Protein AF-A0A8T5XSW0-F1 (afdb_monomer_lite)

Sequence (92 aa):
MKKNVMFDTGANGDILLNNMKKMNIEPESIDVIVLSHYHKDHIKGLEKIIEFNNKIISTVKDKTNSDIFLVIEGFHLNRLNEDKIKAIVSNI

Radius of gyration: 13.65 Å; chains: 1; bounding box: 31×22×41 Å

Secondary structure (DSSP, 8-state):
----EEE--BS-HHHHHHHHHHTT--GGG--EEEB--S-HHHHTTHHHHHHH-HHHHHHHHHHHSS----B---TTGGGS-HHHHHHHHTT-

Structure (mmCIF, N/CA/C/O backbone):
data_AF-A0A8T5XSW0-F1
#
_entry.id   AF-A0A8T5XSW0-F1
#
loop_
_atom_site.group_PDB
_atom_site.id
_atom_site.type_symbol
_atom_site.label_atom_id
_atom_site.label_alt_id
_atom_site.label_comp_id
_atom_site.label_asym_id
_atom_site.label_entity_id
_atom_site.label_seq_id
_atom_site.pdbx_PDB_ins_code
_atom_site.Cartn_x
_atom_site.Cartn_y
_atom_site.Cartn_z
_atom_site.occupancy
_atom_site.B_iso_or_equiv
_atom_site.auth_seq_id
_atom_site.auth_comp_id
_atom_site.auth_asym_id
_atom_site.auth_atom_id
_atom_site.pdbx_PDB_model_num
ATOM 1 N N . MET A 1 1 ? -23.815 1.315 0.927 1.00 68.06 1 MET A N 1
ATOM 2 C CA . MET A 1 1 ? -22.867 0.947 2.008 1.00 68.06 1 MET A CA 1
ATOM 3 C C . MET A 1 1 ? -21.648 1.851 1.930 1.00 68.06 1 MET A C 1
ATOM 5 O O . MET A 1 1 ? -21.248 2.185 0.823 1.00 68.06 1 MET A O 1
ATOM 9 N N . LYS A 1 2 ? -21.073 2.238 3.075 1.00 85.19 2 LYS A N 1
ATOM 10 C CA . LYS A 1 2 ? -19.798 2.972 3.146 1.00 85.19 2 LYS A CA 1
ATOM 11 C C . LYS A 1 2 ? -18.631 2.024 2.823 1.00 85.19 2 LYS A C 1
ATOM 13 O O . LYS A 1 2 ? -18.721 0.840 3.145 1.00 85.19 2 LYS A O 1
ATOM 18 N N . LYS A 1 3 ? -17.585 2.537 2.173 1.00 82.44 3 LYS A N 1
ATOM 19 C CA . LYS A 1 3 ? -16.357 1.812 1.817 1.00 82.44 3 LYS A CA 1
ATOM 20 C C . LYS A 1 3 ? -15.137 2.641 2.201 1.00 82.44 3 LYS A C 1
ATOM 22 O O . LYS A 1 3 ? -15.160 3.853 1.992 1.00 82.44 3 LYS A O 1
ATOM 27 N N . ASN A 1 4 ? -14.109 2.001 2.751 1.00 86.12 4 ASN A N 1
ATOM 28 C CA . ASN A 1 4 ? -12.832 2.650 3.043 1.00 86.12 4 ASN A CA 1
ATOM 29 C C . ASN A 1 4 ? -11.896 2.482 1.844 1.00 86.12 4 ASN A C 1
ATOM 31 O O . ASN A 1 4 ? -11.644 1.360 1.402 1.00 86.12 4 ASN A O 1
ATOM 35 N N . VAL A 1 5 ? -11.402 3.600 1.317 1.00 84.75 5 VAL A N 1
ATOM 36 C CA . VAL A 1 5 ? -10.571 3.632 0.111 1.00 84.75 5 VAL A CA 1
ATOM 37 C C . VAL A 1 5 ? -9.184 4.144 0.476 1.00 84.75 5 VAL A C 1
ATOM 39 O O . VAL A 1 5 ? -9.065 5.212 1.072 1.00 84.75 5 VAL A O 1
ATOM 42 N N . MET A 1 6 ? -8.153 3.390 0.103 1.00 87.06 6 MET A N 1
ATOM 43 C CA . MET A 1 6 ? -6.758 3.819 0.142 1.00 87.06 6 MET A CA 1
ATOM 44 C C . MET A 1 6 ? -6.368 4.328 -1.246 1.00 87.06 6 MET A C 1
ATOM 46 O O . MET A 1 6 ? -6.566 3.621 -2.232 1.00 87.06 6 MET A O 1
ATOM 50 N N . PHE A 1 7 ? -5.836 5.544 -1.329 1.00 89.25 7 PHE A N 1
ATOM 51 C CA . PHE A 1 7 ? -5.371 6.136 -2.581 1.00 89.25 7 PHE A CA 1
ATOM 52 C C . PHE A 1 7 ? -3.847 6.239 -2.537 1.00 89.25 7 PHE A C 1
ATOM 54 O O . PHE A 1 7 ? -3.313 6.999 -1.731 1.00 89.25 7 PHE A O 1
ATOM 61 N N . ASP A 1 8 ? -3.178 5.460 -3.385 1.00 87.62 8 ASP A N 1
ATOM 62 C CA . ASP A 1 8 ? -1.753 5.136 -3.313 1.00 87.62 8 ASP A CA 1
ATOM 63 C C . ASP A 1 8 ? -1.315 4.510 -1.983 1.00 87.62 8 ASP A C 1
ATOM 65 O O . ASP A 1 8 ? -2.038 4.435 -0.994 1.00 87.62 8 ASP A O 1
ATOM 69 N N . THR A 1 9 ? -0.095 3.991 -1.980 1.00 89.62 9 THR A N 1
ATOM 70 C CA . THR A 1 9 ? 0.504 3.289 -0.837 1.00 89.62 9 THR A CA 1
ATOM 71 C C . THR A 1 9 ? 1.876 3.850 -0.461 1.00 89.62 9 THR A C 1
ATOM 73 O O . THR A 1 9 ? 2.503 3.402 0.496 1.00 89.62 9 THR A O 1
ATOM 76 N N . GLY A 1 10 ? 2.340 4.876 -1.176 1.00 91.69 10 GLY A N 1
ATOM 77 C CA . GLY A 1 10 ? 3.613 5.523 -0.898 1.00 91.69 10 GLY A CA 1
ATOM 78 C C . GLY A 1 10 ? 4.830 4.679 -1.300 1.00 91.69 10 GLY A C 1
ATOM 79 O O . GLY A 1 10 ? 4.728 3.591 -1.868 1.00 91.69 10 GLY A O 1
ATOM 80 N N . ALA A 1 11 ? 6.015 5.198 -0.970 1.00 92.56 11 ALA A N 1
ATOM 81 C CA . ALA A 1 11 ? 7.304 4.618 -1.351 1.00 92.56 11 ALA A CA 1
ATOM 82 C C . ALA A 1 11 ? 7.802 3.485 -0.432 1.00 92.56 11 ALA A C 1
ATOM 84 O O . ALA A 1 11 ? 8.803 2.837 -0.750 1.00 92.56 11 ALA A O 1
ATOM 85 N N . ASN A 1 12 ? 7.178 3.292 0.735 1.00 93.62 12 ASN A N 1
ATOM 86 C CA . ASN A 1 12 ? 7.656 2.383 1.777 1.00 93.62 12 ASN A CA 1
ATOM 87 C C . ASN A 1 12 ? 6.494 1.891 2.662 1.00 93.62 12 ASN A C 1
ATOM 89 O O . ASN A 1 12 ? 5.844 2.689 3.342 1.00 93.62 12 ASN A O 1
ATOM 93 N N . GLY A 1 13 ? 6.279 0.573 2.678 1.00 89.75 13 GLY A N 1
ATOM 94 C CA . GLY A 1 13 ? 5.204 -0.068 3.437 1.00 89.75 13 GLY A CA 1
ATOM 95 C C . GLY A 1 13 ? 5.342 0.033 4.956 1.00 89.75 13 GLY A C 1
ATOM 96 O O . GLY A 1 13 ? 4.340 0.231 5.634 1.00 89.75 13 GLY A O 1
ATOM 97 N N . ASP A 1 14 ? 6.555 -0.009 5.507 1.00 95.12 14 ASP A N 1
ATOM 98 C CA . ASP A 1 14 ? 6.758 0.092 6.958 1.00 95.12 14 ASP A CA 1
ATOM 99 C C . ASP A 1 14 ? 6.387 1.487 7.476 1.00 95.12 14 ASP A C 1
ATOM 101 O O . ASP A 1 14 ? 5.784 1.632 8.543 1.00 95.12 14 ASP A O 1
ATOM 105 N N . ILE A 1 15 ? 6.697 2.531 6.697 1.00 96.44 15 ILE A N 1
ATOM 106 C CA . ILE A 1 15 ? 6.289 3.907 7.012 1.00 96.44 15 ILE A CA 1
ATOM 107 C C . ILE A 1 15 ? 4.764 4.032 6.951 1.00 96.44 15 ILE A C 1
ATOM 109 O O . ILE A 1 15 ? 4.169 4.612 7.863 1.00 96.44 15 ILE A O 1
ATOM 113 N N . LEU A 1 16 ? 4.134 3.472 5.912 1.00 94.94 16 LEU A N 1
ATOM 114 C CA . LEU A 1 16 ? 2.678 3.451 5.773 1.00 94.94 16 LEU A CA 1
ATOM 115 C C . LEU A 1 16 ? 2.022 2.777 6.987 1.00 94.94 16 LEU A C 1
ATOM 117 O O . LEU A 1 16 ? 1.208 3.407 7.662 1.00 94.94 16 LEU A O 1
ATOM 121 N N . LEU A 1 17 ? 2.426 1.548 7.319 1.00 94.44 17 LEU A N 1
ATOM 122 C CA . LEU A 1 17 ? 1.875 0.786 8.443 1.00 94.44 17 LEU A CA 1
ATOM 123 C C . LEU A 1 17 ? 2.083 1.497 9.785 1.00 94.44 17 LEU A C 1
ATOM 125 O O . LEU A 1 17 ? 1.164 1.574 10.601 1.00 94.44 17 LEU A O 1
ATOM 129 N N . ASN A 1 18 ? 3.264 2.075 10.015 1.00 97.44 18 ASN A N 1
ATOM 130 C CA . ASN A 1 18 ? 3.535 2.842 11.229 1.00 97.44 18 ASN A CA 1
ATOM 131 C C . ASN A 1 18 ? 2.609 4.063 11.361 1.00 97.44 18 ASN A C 1
ATOM 133 O O . ASN A 1 18 ? 2.138 4.372 12.457 1.00 97.44 18 ASN A O 1
ATOM 137 N N . ASN A 1 19 ? 2.322 4.754 10.256 1.00 97.31 19 ASN A N 1
ATOM 138 C CA . ASN A 1 19 ? 1.404 5.892 10.256 1.00 97.31 19 ASN A CA 1
ATOM 139 C C . ASN A 1 19 ? -0.047 5.452 10.477 1.00 97.31 19 ASN A C 1
ATOM 141 O O . ASN A 1 19 ? -0.735 6.050 11.301 1.00 97.31 19 ASN A O 1
ATOM 145 N N . MET A 1 20 ? -0.488 4.374 9.826 1.00 95.75 20 MET A N 1
ATOM 146 C CA . MET A 1 20 ? -1.820 3.795 10.038 1.00 95.75 20 MET A CA 1
ATOM 147 C C . MET A 1 20 ? -2.034 3.402 11.501 1.00 95.75 20 MET A C 1
ATOM 149 O O . MET A 1 20 ? -3.029 3.802 12.106 1.00 95.75 20 MET A O 1
ATOM 153 N N . LYS A 1 21 ? -1.043 2.741 12.113 1.00 96.88 21 LYS A N 1
ATOM 154 C CA . LYS A 1 21 ? -1.054 2.400 13.540 1.00 96.88 21 LYS A CA 1
ATOM 155 C C . LYS A 1 21 ? -1.203 3.635 14.429 1.00 96.88 21 LYS A C 1
ATOM 157 O O . LYS A 1 21 ? -2.019 3.638 15.344 1.00 96.88 21 LYS A O 1
ATOM 162 N N . LYS A 1 22 ? -0.448 4.708 14.161 1.00 98.19 22 LYS A N 1
ATOM 163 C CA . LYS A 1 22 ? -0.561 5.978 14.908 1.00 98.19 22 LYS A CA 1
ATOM 164 C C . LYS A 1 22 ? -1.930 6.640 14.753 1.00 98.19 22 LYS A C 1
ATOM 166 O O . LYS A 1 22 ? -2.373 7.333 15.661 1.00 98.19 22 LYS A O 1
ATOM 171 N N . MET A 1 23 ? -2.583 6.431 13.614 1.00 97.69 23 MET A N 1
ATOM 172 C CA . MET A 1 23 ? -3.930 6.924 13.322 1.00 97.69 23 MET A CA 1
ATOM 173 C C . MET A 1 23 ? -5.033 5.972 13.802 1.00 97.69 23 MET A C 1
ATOM 175 O O . MET A 1 23 ? -6.208 6.282 13.624 1.00 97.69 23 MET A O 1
ATOM 179 N N . ASN A 1 24 ? -4.668 4.839 14.416 1.00 97.06 24 ASN A N 1
ATOM 180 C CA . ASN A 1 24 ? -5.588 3.791 14.846 1.00 97.06 24 ASN A CA 1
ATOM 181 C C . ASN A 1 24 ? -6.469 3.266 13.692 1.00 97.06 24 ASN A C 1
ATOM 183 O O . ASN A 1 24 ? -7.681 3.088 13.839 1.00 97.06 24 ASN A O 1
ATOM 187 N N . ILE A 1 25 ? -5.848 3.077 12.523 1.00 94.88 25 ILE A N 1
ATOM 188 C CA . ILE A 1 25 ? -6.456 2.501 11.322 1.00 94.88 25 ILE A CA 1
ATOM 189 C C . ILE A 1 25 ? -5.833 1.127 11.083 1.00 94.88 25 ILE A C 1
ATOM 191 O O . ILE A 1 25 ? -4.627 1.023 10.866 1.00 94.88 25 ILE A O 1
ATOM 195 N N . GLU A 1 26 ? -6.666 0.092 11.052 1.00 92.25 26 GLU A N 1
ATOM 196 C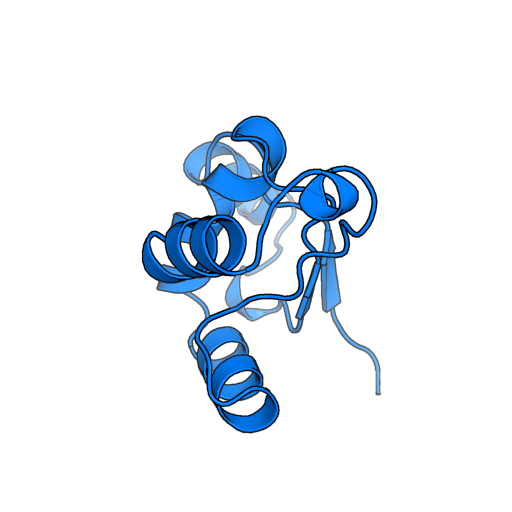 CA . GLU A 1 26 ? -6.231 -1.271 10.735 1.00 92.25 26 GLU A CA 1
ATOM 197 C C . GLU A 1 26 ? -6.125 -1.462 9.207 1.00 92.25 26 GLU A C 1
ATOM 199 O O . GLU A 1 26 ? -7.069 -1.097 8.492 1.00 92.25 26 GLU A O 1
ATOM 204 N N . PRO A 1 27 ? -5.030 -2.027 8.666 1.00 89.19 27 PRO A N 1
ATOM 205 C CA . PRO A 1 27 ? -4.884 -2.321 7.232 1.00 89.19 27 PRO A CA 1
ATOM 206 C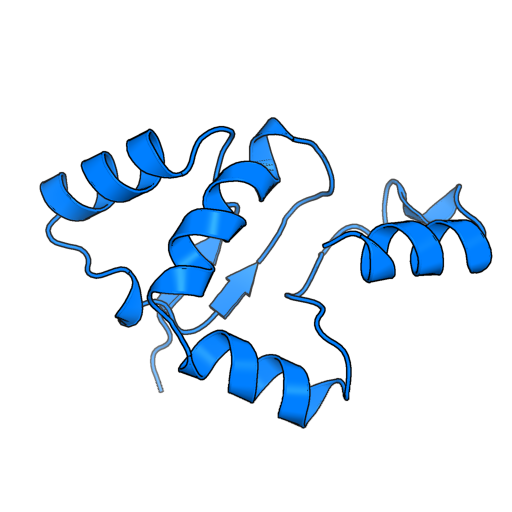 C . PRO A 1 27 ? -6.030 -3.149 6.626 1.00 89.19 27 PRO A C 1
ATOM 208 O O . PRO A 1 27 ? -6.452 -2.923 5.490 1.00 89.19 27 PRO A O 1
ATOM 211 N N . GLU A 1 28 ? -6.598 -4.065 7.403 1.00 88.50 28 GLU A N 1
ATOM 212 C CA . GLU A 1 28 ? -7.721 -4.935 7.043 1.00 88.50 28 GLU A CA 1
ATOM 213 C C . GLU A 1 28 ? -9.033 -4.163 6.858 1.00 88.50 28 GLU A C 1
ATOM 215 O O . GLU A 1 28 ? -9.965 -4.644 6.210 1.00 88.50 28 GLU A O 1
ATOM 220 N N . SER A 1 29 ? -9.119 -2.951 7.416 1.00 88.44 29 SER A N 1
ATOM 221 C CA . SER A 1 29 ? -10.296 -2.091 7.285 1.00 88.44 29 SER A CA 1
ATOM 222 C C . SER A 1 29 ? -10.422 -1.449 5.902 1.00 88.44 29 SER A C 1
ATOM 224 O O . SER A 1 29 ? -11.483 -0.903 5.590 1.00 88.44 29 SER A O 1
ATOM 226 N N . ILE A 1 30 ? -9.369 -1.499 5.080 1.00 86.62 30 ILE A N 1
ATOM 227 C CA . ILE A 1 30 ? -9.376 -0.992 3.707 1.00 86.62 30 ILE A CA 1
ATOM 228 C C . ILE A 1 30 ? -10.178 -1.954 2.823 1.00 86.62 30 ILE A C 1
ATOM 230 O O . ILE A 1 30 ? -9.927 -3.156 2.794 1.00 86.62 30 ILE A O 1
ATOM 234 N N . ASP A 1 31 ? -11.163 -1.431 2.092 1.00 80.31 31 ASP A N 1
ATOM 235 C CA . ASP A 1 31 ? -11.969 -2.227 1.160 1.00 80.31 31 ASP A CA 1
ATOM 236 C C . ASP A 1 31 ? -11.434 -2.157 -0.275 1.00 80.31 31 ASP A C 1
ATOM 238 O O . ASP A 1 31 ? -11.631 -3.089 -1.053 1.00 80.31 31 ASP A O 1
ATOM 242 N N . VAL A 1 32 ? -10.848 -1.017 -0.652 1.00 77.25 32 VAL A N 1
ATOM 243 C CA . VAL A 1 32 ? -10.437 -0.708 -2.026 1.00 77.25 32 VAL A CA 1
ATOM 244 C C . VAL A 1 32 ? -9.114 0.045 -1.994 1.00 77.25 32 VAL A C 1
ATOM 246 O O . VAL A 1 32 ? -8.964 0.992 -1.224 1.00 77.25 32 VAL A O 1
ATOM 249 N N . ILE A 1 33 ? -8.184 -0.343 -2.863 1.00 79.38 33 ILE A N 1
ATOM 250 C CA . ILE A 1 33 ? -6.959 0.410 -3.136 1.00 79.38 33 ILE A CA 1
ATOM 251 C C . ILE A 1 33 ? -7.068 0.970 -4.548 1.00 79.38 33 ILE A C 1
ATOM 253 O O . ILE A 1 33 ? -7.411 0.248 -5.484 1.00 79.38 33 ILE A O 1
ATOM 257 N N . VAL A 1 34 ? -6.798 2.260 -4.679 1.00 79.44 34 VAL A N 1
ATOM 258 C CA . VAL A 1 34 ? -6.727 2.975 -5.946 1.00 79.44 34 VAL A CA 1
ATOM 259 C C . VAL A 1 34 ? -5.286 3.404 -6.133 1.00 79.44 34 VAL A C 1
ATOM 261 O O . VAL A 1 34 ? -4.767 4.152 -5.309 1.00 79.44 34 VAL A O 1
ATOM 264 N N . LEU A 1 35 ? -4.645 2.939 -7.198 1.00 76.62 35 LEU A N 1
ATOM 265 C CA . LEU A 1 35 ? -3.306 3.391 -7.552 1.00 76.62 35 LEU A CA 1
ATOM 266 C C . LEU A 1 35 ? -3.434 4.498 -8.587 1.00 76.62 35 LEU A C 1
ATOM 268 O O . LEU A 1 35 ? -4.018 4.293 -9.655 1.00 76.62 35 LEU A O 1
ATOM 272 N N . SER A 1 36 ? -2.902 5.671 -8.259 1.00 74.88 36 SER A N 1
ATOM 273 C CA . SER A 1 36 ? -2.879 6.799 -9.174 1.00 74.88 36 SER A CA 1
ATOM 274 C C . SER A 1 36 ? -2.055 6.458 -10.397 1.00 74.88 36 SER A C 1
ATOM 276 O O . SER A 1 36 ? -2.582 6.686 -11.476 1.00 74.88 36 SER A O 1
ATOM 278 N N . HIS A 1 37 ? -0.848 5.884 -10.207 1.00 75.75 37 HIS A N 1
ATOM 279 C CA . HIS A 1 37 ? 0.104 5.489 -11.247 1.00 75.75 37 HIS A CA 1
ATOM 280 C C . HIS A 1 37 ? 1.224 4.530 -10.850 1.00 75.75 37 HIS A C 1
ATOM 282 O O . HIS A 1 37 ? 1.493 4.314 -9.672 1.00 75.75 37 HIS A O 1
ATOM 288 N N . TYR A 1 38 ? 1.904 3.965 -11.860 1.00 73.50 38 TYR A N 1
ATOM 289 C CA . TYR A 1 38 ? 3.009 3.016 -11.680 1.00 73.50 38 TYR A CA 1
ATOM 290 C C . TYR A 1 38 ? 4.364 3.725 -11.515 1.00 73.50 38 TYR A C 1
ATOM 292 O O . TYR A 1 38 ? 5.299 3.530 -12.292 1.00 73.50 38 TYR A O 1
ATOM 300 N N . HIS A 1 39 ? 4.495 4.541 -10.471 1.00 81.94 39 HIS A N 1
ATOM 301 C CA . HIS A 1 39 ? 5.801 4.968 -9.972 1.00 81.94 39 HIS A CA 1
ATOM 302 C C . HIS A 1 39 ? 6.058 4.391 -8.580 1.00 81.94 39 HIS A C 1
ATOM 304 O O . HIS A 1 39 ? 5.147 4.166 -7.780 1.00 81.94 39 HIS A O 1
ATOM 310 N N . LYS A 1 40 ? 7.334 4.106 -8.294 1.00 80.06 40 LYS A N 1
ATOM 311 C CA . LYS A 1 40 ? 7.758 3.397 -7.074 1.00 80.06 40 LYS A CA 1
ATOM 312 C C . LYS A 1 40 ? 7.329 4.111 -5.793 1.00 80.06 40 LYS A C 1
ATOM 314 O O . LYS A 1 40 ? 7.111 3.455 -4.784 1.00 80.06 40 LYS A O 1
ATOM 319 N N . ASP A 1 41 ? 7.230 5.429 -5.823 1.00 86.00 41 ASP A N 1
ATOM 320 C CA . ASP A 1 41 ? 6.810 6.267 -4.706 1.00 86.00 41 ASP A CA 1
ATOM 321 C C . ASP A 1 41 ? 5.301 6.252 -4.438 1.00 86.00 41 ASP A C 1
ATOM 323 O O . ASP A 1 41 ? 4.880 6.745 -3.397 1.00 86.00 41 ASP A O 1
ATOM 327 N N . HIS A 1 42 ? 4.509 5.613 -5.301 1.00 85.06 42 HIS A N 1
ATOM 328 C CA . HIS A 1 42 ? 3.061 5.462 -5.147 1.00 85.06 42 HIS A CA 1
ATOM 329 C C . HIS A 1 42 ? 2.636 4.021 -4.828 1.00 85.06 42 HIS A C 1
ATOM 331 O O . HIS A 1 42 ? 1.627 3.811 -4.154 1.00 85.06 42 HIS A O 1
ATOM 337 N N . ILE A 1 43 ? 3.399 3.017 -5.270 1.00 81.25 43 ILE A N 1
ATOM 338 C CA . ILE A 1 43 ? 2.965 1.606 -5.234 1.00 81.25 43 ILE A CA 1
ATOM 339 C C . ILE A 1 43 ? 3.697 0.729 -4.211 1.00 81.25 43 ILE A C 1
ATOM 341 O O . ILE A 1 43 ? 3.252 -0.379 -3.936 1.00 81.25 43 ILE A O 1
ATOM 345 N N . LYS A 1 44 ? 4.838 1.165 -3.666 1.00 84.69 44 LYS A N 1
ATOM 346 C CA . LYS A 1 44 ? 5.703 0.281 -2.864 1.00 84.69 44 LYS A CA 1
ATOM 347 C C . LYS A 1 44 ? 5.130 -0.103 -1.504 1.00 84.69 44 LYS A C 1
ATOM 349 O O . LYS A 1 44 ? 5.559 -1.100 -0.933 1.00 84.69 44 LYS A O 1
ATOM 354 N N . GLY A 1 45 ? 4.188 0.658 -0.953 1.00 84.25 45 GLY A N 1
ATOM 355 C CA . GLY A 1 45 ? 3.510 0.243 0.276 1.00 84.25 45 GLY A CA 1
ATOM 356 C C . GLY A 1 45 ? 2.525 -0.910 0.081 1.00 84.25 45 GLY A C 1
ATOM 357 O O . GLY A 1 45 ? 2.122 -1.529 1.064 1.00 84.25 45 GLY A O 1
ATOM 358 N N . LEU A 1 46 ? 2.156 -1.220 -1.166 1.00 81.81 46 LEU A N 1
ATOM 359 C CA . LEU A 1 46 ? 1.161 -2.235 -1.493 1.00 81.81 46 LEU A CA 1
ATOM 360 C C . LEU A 1 46 ? 1.574 -3.631 -1.021 1.00 81.81 46 LEU A C 1
ATOM 362 O O . LEU A 1 46 ? 0.741 -4.331 -0.455 1.00 81.81 46 LEU A O 1
ATOM 366 N N . GLU A 1 47 ? 2.850 -3.998 -1.180 1.00 81.12 47 GLU A N 1
ATOM 367 C CA . GLU A 1 47 ? 3.403 -5.296 -0.754 1.00 81.12 47 GLU A CA 1
ATOM 368 C C . GLU A 1 47 ? 3.048 -5.597 0.708 1.00 81.12 47 GLU A C 1
ATOM 370 O O . GLU A 1 47 ? 2.570 -6.679 1.038 1.00 81.12 47 GLU A O 1
ATOM 375 N N . LYS A 1 48 ? 3.184 -4.586 1.575 1.00 82.06 48 LYS A N 1
ATOM 376 C CA . LYS A 1 48 ? 2.841 -4.700 2.990 1.00 82.06 48 LYS A CA 1
ATOM 377 C C . LYS A 1 48 ? 1.352 -4.709 3.256 1.00 82.06 48 LYS A C 1
ATOM 379 O O . LYS A 1 48 ? 0.936 -5.427 4.145 1.00 82.06 48 LYS A O 1
ATOM 384 N N . ILE A 1 49 ? 0.537 -3.974 2.507 1.00 79.75 49 ILE A N 1
ATOM 385 C CA . ILE A 1 49 ? -0.922 -3.992 2.700 1.00 79.75 49 ILE A CA 1
ATOM 386 C C . ILE A 1 49 ? -1.535 -5.336 2.282 1.00 79.75 49 ILE A C 1
ATOM 388 O O . ILE A 1 49 ? -2.452 -5.829 2.942 1.00 79.75 49 ILE A O 1
ATOM 392 N N . ILE A 1 50 ? -1.023 -5.946 1.212 1.00 74.25 50 ILE A N 1
ATOM 393 C CA . ILE A 1 50 ? -1.504 -7.231 0.691 1.00 74.25 50 ILE A CA 1
ATOM 394 C C . ILE A 1 50 ? -1.290 -8.363 1.706 1.00 74.25 50 ILE A C 1
ATOM 396 O O . ILE A 1 50 ? -2.184 -9.193 1.856 1.00 74.25 50 ILE A O 1
ATOM 400 N N . GLU A 1 51 ? -0.177 -8.364 2.452 1.00 74.69 51 GLU A N 1
ATOM 401 C CA . GLU A 1 51 ? 0.101 -9.357 3.508 1.00 74.69 51 GLU A CA 1
ATOM 402 C C . GLU A 1 51 ? -1.030 -9.450 4.558 1.00 74.69 51 GLU A C 1
ATOM 404 O O . GLU A 1 51 ? -1.273 -10.530 5.097 1.00 74.69 51 GLU A O 1
ATOM 409 N N . PHE A 1 52 ? -1.752 -8.353 4.823 1.00 71.75 52 PHE A N 1
ATOM 410 C CA . PHE A 1 52 ? -2.803 -8.302 5.848 1.00 71.75 52 PHE A CA 1
ATOM 411 C C . PHE A 1 52 ? -4.223 -8.471 5.290 1.00 71.75 52 PHE A C 1
ATOM 413 O O . PHE A 1 52 ? -5.126 -8.863 6.026 1.00 71.75 52 PHE A O 1
ATOM 420 N N . ASN A 1 53 ? -4.469 -8.204 4.000 1.00 68.56 53 ASN A N 1
ATOM 421 C CA . ASN A 1 53 ? -5.837 -8.050 3.491 1.00 68.56 53 ASN A CA 1
ATOM 422 C C . ASN A 1 53 ? -6.215 -9.017 2.352 1.00 68.56 53 ASN A C 1
ATOM 424 O O . ASN A 1 53 ? -6.341 -8.645 1.181 1.00 68.56 53 ASN A O 1
ATOM 428 N N . ASN A 1 54 ? -6.526 -10.259 2.739 1.00 64.88 54 ASN A N 1
ATOM 429 C CA . ASN A 1 54 ? -7.009 -11.322 1.843 1.00 64.88 54 ASN A CA 1
ATOM 430 C C . ASN A 1 54 ? -8.292 -10.965 1.069 1.00 64.88 54 ASN A C 1
ATOM 432 O O . ASN A 1 54 ? -8.534 -11.497 -0.014 1.00 64.88 54 ASN A O 1
ATOM 436 N N . LYS A 1 55 ? -9.125 -10.067 1.607 1.00 62.00 55 LYS A N 1
ATOM 437 C CA . LYS A 1 55 ? -10.419 -9.704 1.015 1.00 62.00 55 LYS A CA 1
ATOM 438 C C . LYS A 1 55 ? -10.267 -8.796 -0.203 1.00 62.00 55 LYS A C 1
ATOM 440 O O . LYS A 1 55 ? -11.051 -8.915 -1.147 1.00 62.00 55 LYS A O 1
ATOM 445 N N . ILE A 1 56 ? -9.283 -7.892 -0.198 1.00 60.66 56 ILE A N 1
ATOM 446 C CA . ILE A 1 56 ? -9.000 -7.056 -1.373 1.00 60.66 56 ILE A CA 1
ATOM 447 C C . ILE A 1 56 ? -8.481 -7.951 -2.505 1.00 60.66 56 ILE A C 1
ATOM 449 O O . ILE A 1 56 ? -8.985 -7.857 -3.622 1.00 60.66 56 ILE A O 1
ATOM 453 N N . ILE A 1 57 ? -7.572 -8.886 -2.194 1.00 59.75 57 ILE A N 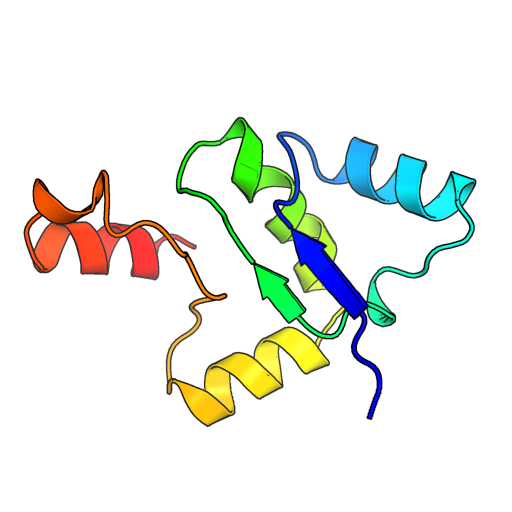1
ATOM 454 C CA . ILE A 1 57 ? -7.046 -9.871 -3.154 1.00 59.75 57 ILE A CA 1
ATOM 455 C C . ILE A 1 57 ? -8.185 -10.697 -3.767 1.00 59.75 57 ILE A C 1
ATOM 457 O O . ILE A 1 57 ? -8.279 -10.799 -4.989 1.00 59.75 57 ILE A O 1
ATOM 461 N N . SER A 1 58 ? -9.076 -11.264 -2.942 1.00 57.03 58 SER A N 1
ATOM 462 C CA . SER A 1 58 ? -10.177 -12.097 -3.440 1.00 57.03 58 SER A CA 1
ATOM 463 C C . SER A 1 58 ? -11.169 -11.294 -4.284 1.00 57.03 58 SER A C 1
ATOM 465 O O . SER A 1 58 ? -11.533 -11.717 -5.372 1.00 57.03 58 SER A O 1
ATOM 467 N N . THR A 1 59 ? -11.545 -10.088 -3.844 1.00 53.09 59 THR A N 1
ATOM 468 C CA . THR A 1 59 ? -12.509 -9.234 -4.561 1.00 53.09 59 THR A CA 1
ATOM 469 C C . THR A 1 59 ? -11.995 -8.801 -5.937 1.00 53.09 59 THR A C 1
ATOM 471 O O . THR A 1 59 ? -12.781 -8.681 -6.878 1.00 53.09 59 THR A O 1
ATOM 474 N N . VAL A 1 60 ? -10.689 -8.545 -6.056 1.00 54.94 60 VAL A N 1
ATOM 475 C CA . VAL A 1 60 ? -10.035 -8.207 -7.325 1.00 54.94 60 VAL A CA 1
ATOM 476 C C . VAL A 1 60 ? -10.005 -9.427 -8.244 1.00 54.94 60 VAL A C 1
ATOM 478 O O . VAL A 1 60 ? -10.544 -9.348 -9.347 1.00 54.94 60 VAL A O 1
ATOM 481 N N . LYS A 1 61 ? -9.498 -10.570 -7.759 1.00 60.78 61 LYS A N 1
ATOM 482 C CA . LYS A 1 61 ? -9.467 -11.835 -8.513 1.00 60.78 61 LYS A CA 1
ATOM 483 C C . LYS A 1 61 ? -10.844 -12.231 -9.038 1.00 60.78 61 LYS A C 1
ATOM 485 O O . LYS A 1 61 ? -10.980 -12.520 -10.224 1.00 60.78 61 LYS A O 1
ATOM 490 N N . ASP A 1 62 ? -11.867 -12.162 -8.192 1.00 61.47 62 ASP A N 1
ATOM 491 C CA . ASP A 1 62 ? -13.237 -12.549 -8.541 1.00 61.47 62 ASP A CA 1
ATOM 492 C C . ASP A 1 62 ? -13.853 -11.651 -9.628 1.00 61.47 62 ASP A C 1
ATOM 494 O O . ASP A 1 62 ? -14.698 -12.099 -10.403 1.00 61.47 62 ASP A O 1
ATOM 498 N N . LYS A 1 63 ? -13.464 -10.369 -9.697 1.00 52.38 63 LYS A N 1
ATOM 499 C CA . LYS A 1 63 ? -14.037 -9.398 -10.646 1.00 52.38 63 LYS A CA 1
ATOM 500 C C . LYS A 1 63 ? -13.261 -9.268 -11.950 1.00 52.38 63 LYS A C 1
ATOM 502 O O . LYS A 1 63 ? -13.868 -8.904 -12.955 1.00 52.38 63 LYS A O 1
ATOM 507 N N . THR A 1 64 ? -11.952 -9.496 -11.938 1.00 49.94 64 THR A N 1
ATOM 508 C CA . THR A 1 64 ? -11.078 -9.236 -13.095 1.00 49.94 64 THR A CA 1
ATOM 509 C C . THR A 1 64 ? -10.411 -10.496 -13.639 1.00 49.94 64 THR A C 1
ATOM 511 O O . THR A 1 64 ? -9.824 -10.439 -14.717 1.00 49.94 64 THR A O 1
ATOM 514 N N . ASN A 1 65 ? -10.502 -11.630 -12.930 1.00 60.62 65 ASN A N 1
ATOM 515 C CA . ASN A 1 65 ? -9.770 -12.863 -13.232 1.00 60.62 65 ASN A CA 1
ATOM 516 C C . ASN A 1 65 ? -8.254 -12.612 -13.414 1.00 60.62 65 ASN A C 1
ATOM 518 O O . ASN A 1 65 ? -7.601 -13.232 -14.251 1.00 60.62 65 ASN A O 1
ATOM 522 N N . SER A 1 66 ? -7.710 -11.619 -12.701 1.00 43.75 66 SER A N 1
ATOM 523 C CA . SER A 1 66 ? -6.320 -11.148 -12.762 1.00 43.75 66 SER A CA 1
ATOM 524 C C . SER A 1 66 ? -5.925 -10.517 -11.420 1.00 43.75 66 SER A C 1
ATOM 526 O O . SER A 1 66 ? -6.784 -10.040 -10.684 1.00 43.75 66 SER A O 1
ATOM 528 N N . ASP A 1 67 ? -4.631 -10.464 -11.100 1.00 54.25 67 ASP A N 1
ATOM 529 C CA . ASP A 1 67 ? -4.118 -9.957 -9.811 1.00 54.25 67 ASP A CA 1
ATOM 530 C C . ASP A 1 67 ? -4.132 -8.411 -9.672 1.00 54.25 67 ASP A C 1
ATOM 532 O O . ASP A 1 67 ? -3.609 -7.855 -8.708 1.00 54.25 67 ASP A O 1
ATOM 536 N N . ILE A 1 68 ? -4.730 -7.679 -10.621 1.00 53.81 68 ILE A N 1
ATOM 537 C CA . ILE A 1 68 ? -4.544 -6.223 -10.738 1.00 53.81 68 ILE A CA 1
ATOM 538 C C . ILE A 1 68 ? -5.471 -5.433 -9.806 1.00 53.81 68 ILE A C 1
ATOM 540 O O . ILE A 1 68 ? -6.670 -5.285 -10.059 1.00 53.81 68 ILE A O 1
ATOM 544 N N . PHE A 1 69 ? -4.876 -4.808 -8.792 1.00 55.75 69 PHE A N 1
ATOM 545 C CA . PHE A 1 69 ? -5.462 -3.709 -8.028 1.00 55.75 69 PHE A CA 1
ATOM 546 C C . PHE A 1 69 ? -5.579 -2.482 -8.940 1.00 55.75 69 PHE A C 1
ATOM 548 O O . PHE A 1 69 ? -4.595 -2.058 -9.536 1.00 55.75 69 PHE A O 1
ATOM 555 N N . LEU A 1 70 ? -6.791 -1.948 -9.091 1.00 58.31 70 LEU A N 1
ATOM 556 C CA . LEU A 1 70 ? -7.153 -0.859 -10.005 1.00 58.31 70 LEU A CA 1
ATOM 557 C C . LEU A 1 70 ? -6.070 0.243 -10.125 1.00 58.31 70 LEU A C 1
ATOM 559 O O . LEU A 1 70 ? -5.898 1.057 -9.216 1.00 58.31 70 LEU A O 1
ATOM 563 N N . VAL A 1 71 ? -5.388 0.287 -11.276 1.00 54.03 71 VAL A N 1
ATOM 564 C CA . VAL A 1 71 ? -4.466 1.362 -11.682 1.00 54.03 71 VAL A CA 1
ATOM 565 C C . VAL A 1 71 ? -5.251 2.349 -12.543 1.00 54.03 71 VAL A C 1
ATOM 567 O O . VAL A 1 71 ? -5.736 1.980 -13.611 1.00 54.03 71 VAL A O 1
ATOM 570 N N . ILE A 1 72 ? -5.412 3.594 -12.087 1.00 54.97 72 ILE A N 1
ATOM 571 C CA . ILE A 1 72 ? -6.202 4.618 -12.797 1.00 54.97 72 ILE A CA 1
ATOM 572 C C . ILE A 1 72 ? -5.408 5.306 -13.927 1.00 54.97 72 ILE A C 1
ATOM 574 O O . ILE A 1 72 ? -5.968 6.088 -14.698 1.00 54.97 72 ILE A O 1
ATOM 578 N N . GLU A 1 73 ? -4.136 4.969 -14.151 1.00 53.88 73 GLU A N 1
ATOM 579 C CA . GLU A 1 73 ? -3.414 5.559 -15.280 1.00 53.88 73 GLU A CA 1
ATOM 580 C C . GLU A 1 73 ? -3.789 5.016 -16.647 1.00 53.88 73 GLU A C 1
ATOM 582 O O . GLU A 1 73 ? -3.207 4.065 -17.154 1.00 53.88 73 GLU A O 1
ATOM 587 N N . GLY A 1 74 ? -4.630 5.779 -17.335 1.00 47.34 74 GLY A N 1
ATOM 588 C CA . GLY A 1 74 ? -4.576 5.869 -18.791 1.00 47.34 74 GLY A CA 1
ATOM 589 C C . GLY A 1 74 ? -3.435 6.762 -19.309 1.00 47.34 74 GLY A C 1
ATOM 590 O O . GLY A 1 74 ? -3.060 6.647 -20.471 1.00 47.34 74 GLY A O 1
ATOM 591 N N . PHE A 1 75 ? -2.847 7.657 -18.500 1.00 47.59 75 PHE A N 1
ATOM 592 C CA .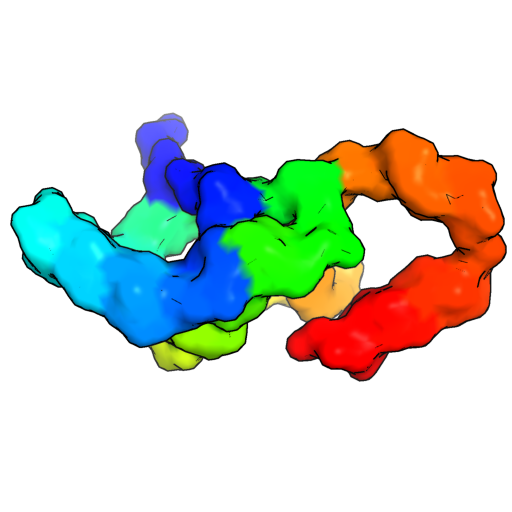 PHE A 1 75 ? -2.027 8.753 -19.049 1.00 47.59 75 PHE A CA 1
ATOM 593 C C . PHE A 1 75 ? -0.612 8.339 -19.495 1.00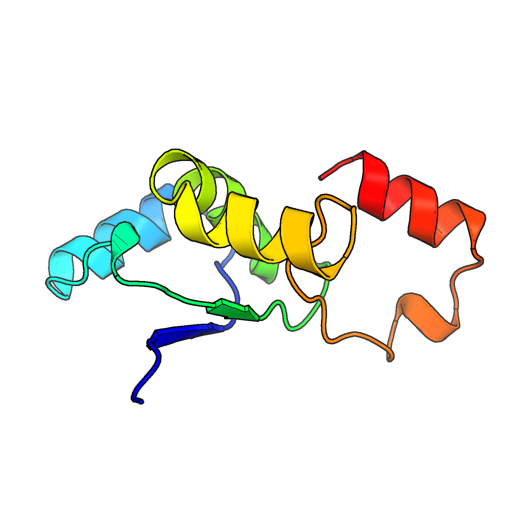 47.59 75 PHE A C 1
ATOM 595 O O . PHE A 1 75 ? -0.156 8.792 -20.549 1.00 47.59 75 PHE A O 1
ATOM 602 N N . HIS A 1 76 ? 0.065 7.438 -18.771 1.00 50.94 76 HIS A N 1
ATOM 603 C CA . HIS A 1 76 ? 1.369 6.894 -19.183 1.00 50.94 76 HIS A CA 1
ATOM 604 C C . HIS A 1 76 ? 1.273 5.571 -19.962 1.00 50.94 76 HIS A C 1
ATOM 606 O O . HIS A 1 76 ? 2.173 5.265 -20.750 1.00 50.94 76 HIS A O 1
ATOM 612 N N . LEU A 1 77 ? 0.163 4.830 -19.842 1.00 53.16 77 LEU A N 1
ATOM 613 C CA . LEU A 1 77 ? -0.073 3.600 -20.612 1.00 53.16 77 LEU A CA 1
ATOM 614 C C . LEU A 1 77 ? -0.378 3.863 -22.091 1.00 53.16 77 LEU A C 1
ATOM 616 O O . LEU A 1 77 ? -0.082 3.013 -22.923 1.00 53.16 77 LEU A O 1
ATOM 620 N N . ASN A 1 78 ? -0.861 5.058 -22.449 1.00 53.97 78 ASN A N 1
ATOM 621 C CA . ASN A 1 78 ? -1.106 5.447 -23.845 1.00 53.97 78 ASN A CA 1
ATOM 622 C C . ASN A 1 78 ? 0.139 5.368 -24.753 1.00 53.97 78 ASN A C 1
ATOM 624 O O . ASN A 1 78 ? 0.017 5.430 -25.974 1.00 53.97 78 ASN A O 1
ATOM 628 N N . ARG A 1 79 ? 1.346 5.264 -24.177 1.00 57.62 79 ARG A N 1
ATOM 629 C CA . ARG A 1 79 ? 2.613 5.101 -24.913 1.00 57.62 79 ARG A CA 1
ATOM 630 C C . ARG A 1 79 ? 3.162 3.670 -24.881 1.00 57.62 79 ARG A C 1
ATOM 632 O O . ARG A 1 79 ? 4.226 3.419 -25.447 1.00 57.62 79 ARG A O 1
ATOM 639 N N . LEU A 1 80 ? 2.489 2.748 -24.196 1.00 60.00 80 LEU A N 1
ATOM 640 C CA . LEU A 1 80 ? 2.921 1.366 -24.012 1.00 60.00 80 LEU A CA 1
ATOM 641 C C . LEU A 1 80 ? 2.057 0.431 -24.862 1.00 60.00 80 LEU A C 1
ATOM 643 O O . LEU A 1 80 ? 0.856 0.629 -25.005 1.00 60.00 80 LEU A O 1
ATOM 647 N N . ASN A 1 81 ? 2.685 -0.587 -25.447 1.00 71.88 81 ASN A N 1
ATOM 648 C CA . ASN A 1 81 ? 1.967 -1.637 -26.160 1.00 71.88 81 ASN A CA 1
ATOM 649 C C . ASN A 1 81 ? 1.468 -2.711 -25.180 1.00 71.88 81 ASN A C 1
ATOM 651 O O . ASN A 1 81 ? 1.907 -2.782 -24.029 1.00 71.88 81 ASN A O 1
ATOM 655 N N . GLU A 1 82 ? 0.560 -3.557 -25.661 1.00 61.03 82 GLU A N 1
ATOM 656 C CA . GLU A 1 82 ? -0.082 -4.614 -24.875 1.00 61.03 82 GLU A CA 1
ATOM 657 C C . GLU A 1 82 ? 0.930 -5.527 -24.163 1.00 61.03 82 GLU A C 1
ATOM 659 O O . GLU A 1 82 ? 0.739 -5.859 -22.996 1.00 61.03 82 GLU A O 1
ATOM 664 N N . ASP A 1 83 ? 2.049 -5.860 -24.810 1.00 69.94 83 ASP A N 1
ATOM 665 C CA . ASP A 1 83 ? 3.094 -6.707 -24.224 1.00 69.94 83 ASP A CA 1
ATOM 666 C C . ASP A 1 83 ? 3.778 -6.052 -23.019 1.00 69.94 83 ASP A C 1
ATOM 668 O O . ASP A 1 83 ? 4.016 -6.704 -22.003 1.00 69.94 83 ASP A O 1
ATOM 672 N N . LYS A 1 84 ? 4.063 -4.745 -23.093 1.00 61.66 84 LYS A N 1
ATOM 673 C CA . LYS A 1 84 ? 4.630 -3.997 -21.962 1.00 61.66 84 LYS A CA 1
ATOM 674 C C . LYS A 1 84 ? 3.633 -3.865 -20.820 1.00 61.66 84 LYS A C 1
ATOM 676 O O . LYS A 1 84 ? 4.035 -3.960 -19.664 1.00 61.66 84 LYS A O 1
ATOM 681 N N . ILE A 1 85 ? 2.353 -3.676 -21.135 1.00 58.28 85 ILE A N 1
ATOM 682 C CA . ILE A 1 85 ? 1.287 -3.644 -20.129 1.00 58.28 85 ILE A CA 1
ATOM 683 C C . ILE A 1 85 ? 1.210 -5.002 -19.421 1.00 58.28 85 ILE A C 1
ATOM 685 O O . ILE A 1 85 ? 1.266 -5.052 -18.194 1.00 58.28 85 ILE A O 1
ATOM 689 N N . LYS A 1 86 ? 1.184 -6.107 -20.178 1.00 58.44 86 LYS A N 1
ATOM 690 C CA . LYS A 1 86 ? 1.189 -7.474 -19.634 1.00 58.44 86 LYS A CA 1
ATOM 691 C C . LYS A 1 86 ? 2.420 -7.757 -18.775 1.00 58.44 86 LYS A C 1
ATOM 693 O O . LYS A 1 86 ? 2.274 -8.342 -17.710 1.00 58.44 86 LYS A O 1
ATOM 698 N N . ALA A 1 87 ? 3.603 -7.304 -19.189 1.00 60.19 87 ALA A N 1
ATOM 699 C CA . ALA A 1 87 ? 4.838 -7.493 -18.429 1.00 60.19 87 ALA A CA 1
ATOM 700 C C . ALA A 1 87 ? 4.852 -6.726 -17.095 1.00 60.19 87 ALA A C 1
ATOM 702 O O . ALA A 1 87 ? 5.427 -7.206 -16.123 1.00 60.19 87 ALA A O 1
ATOM 703 N N . ILE A 1 88 ? 4.243 -5.538 -17.028 1.00 55.84 88 ILE A N 1
ATOM 704 C CA . ILE A 1 88 ? 4.097 -4.793 -15.766 1.00 55.84 88 ILE A CA 1
ATOM 705 C C . ILE A 1 88 ? 3.131 -5.535 -14.843 1.00 55.84 88 ILE A C 1
ATOM 707 O O . ILE A 1 88 ? 3.456 -5.771 -13.686 1.00 55.84 88 ILE A O 1
ATOM 711 N N . VAL A 1 89 ? 1.981 -5.950 -15.380 1.00 52.62 89 VAL A N 1
ATOM 712 C CA . VAL A 1 89 ? 0.957 -6.708 -14.650 1.00 52.62 89 VAL A CA 1
ATOM 713 C C . VAL A 1 89 ? 1.505 -8.016 -14.082 1.00 52.62 89 VAL A C 1
ATOM 715 O O . VAL A 1 89 ? 1.177 -8.359 -12.958 1.00 52.62 89 VAL A O 1
ATOM 718 N N . SER A 1 90 ? 2.338 -8.739 -14.833 1.00 53.28 90 SER A N 1
ATOM 719 C CA . SER A 1 90 ? 2.873 -10.038 -14.409 1.00 53.28 90 SER A CA 1
ATOM 720 C C . SER A 1 90 ? 4.024 -9.960 -13.398 1.00 53.28 90 SER A C 1
ATOM 722 O O . SER A 1 90 ? 4.499 -11.001 -12.960 1.00 53.28 90 SER A O 1
ATOM 724 N N . ASN A 1 91 ? 4.541 -8.762 -13.108 1.00 48.16 91 ASN A N 1
ATOM 725 C CA . ASN A 1 91 ? 5.663 -8.532 -12.184 1.00 48.16 91 ASN A CA 1
ATOM 726 C C . ASN A 1 91 ? 5.236 -7.829 -10.881 1.00 48.16 91 ASN A C 1
ATOM 728 O O . ASN A 1 91 ? 6.096 -7.395 -10.112 1.00 48.16 91 ASN A O 1
ATOM 732 N N . ILE A 1 92 ? 3.929 -7.679 -10.668 1.00 45.66 92 ILE A N 1
ATOM 733 C CA . ILE A 1 92 ? 3.300 -7.236 -9.417 1.00 45.66 92 ILE A CA 1
ATOM 734 C C . ILE A 1 92 ? 2.709 -8.479 -8.756 1.00 45.66 92 ILE A C 1
ATOM 736 O O . ILE A 1 92 ? 2.854 -8.599 -7.522 1.00 45.66 92 ILE A O 1
#

Foldseek 3Di:
DDAAEAEFQFQAQVVSVVVCVVVVHDLQRHQAYEQQDPDNGGHVSVVVSCVRHPNNQVVCCVPPVARDRHYPDPPVCVPPDPVVVVVVRVVD

pLDDT: mean 73.23, std 16.2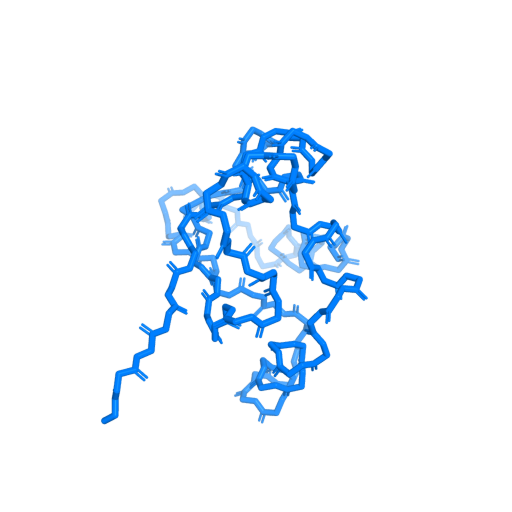8, range [43.75, 98.19]